Protein AF-A0AAP3A8H3-F1 (afdb_monomer_lite)

InterPro domains:
  IPR049925 Plasmid stabilization protein StbA-like [PF28167] (8-62)

Secondary structure (DSSP, 8-state):
---------SHHHHHHHTHHHHHHHHHTT--HHHHHHHHHHHHT----HHHHHHHHHHHHHHHH----TT----

Foldseek 3Di:
DPPPPLQDPALLRLCVVCVVVVVVCVVVVNDLVVVQVVSCVVNVHDADSVRNVVSVVVVVVVVPDPDPVPPDDD

Radius of gyration: 15.37 Å; chains: 1; bounding box: 21×51×40 Å

Organism: Escherichia coli (NCBI:txid562)

Structure (mmCIF, N/CA/C/O backbone):
data_AF-A0AAP3A8H3-F1
#
_entry.id   AF-A0AAP3A8H3-F1
#
loop_
_atom_site.group_PDB
_atom_site.id
_atom_site.type_symbol
_atom_site.label_atom_id
_atom_site.label_alt_id
_atom_site.label_comp_id
_atom_site.label_asym_id
_atom_site.label_entity_id
_atom_site.label_seq_id
_atom_site.pdbx_PDB_ins_code
_atom_site.Cartn_x
_atom_site.Cartn_y
_atom_site.Cartn_z
_atom_site.occupancy
_atom_site.B_iso_or_equiv
_atom_site.auth_seq_id
_atom_site.auth_comp_id
_atom_site.auth_asym_id
_atom_site.auth_atom_id
_atom_site.pdbx_PDB_model_num
ATOM 1 N N . MET A 1 1 ? -2.150 -1.1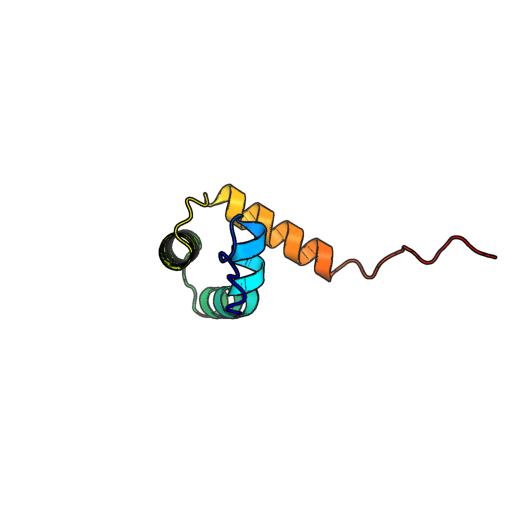72 -31.384 1.00 39.16 1 MET A N 1
ATOM 2 C CA . MET A 1 1 ? -0.912 -1.206 -30.577 1.00 39.16 1 MET A CA 1
ATOM 3 C C . MET A 1 1 ? -1.331 -1.342 -29.126 1.00 39.16 1 MET A C 1
ATOM 5 O O . MET A 1 1 ? -2.081 -0.496 -28.660 1.00 39.16 1 MET A O 1
ATOM 9 N N . ALA A 1 2 ? -0.974 -2.435 -28.451 1.00 49.53 2 ALA A N 1
ATOM 10 C CA . ALA A 1 2 ? -1.262 -2.562 -27.027 1.00 49.53 2 ALA A CA 1
ATOM 11 C C . ALA A 1 2 ? -0.364 -1.569 -26.279 1.00 49.53 2 ALA A C 1
ATOM 13 O O . ALA A 1 2 ? 0.858 -1.688 -26.338 1.00 49.53 2 ALA A O 1
ATOM 14 N N . ASN A 1 3 ? -0.959 -0.574 -25.618 1.00 50.56 3 ASN A N 1
ATOM 15 C CA . ASN A 1 3 ? -0.250 0.243 -24.641 1.00 50.56 3 ASN A CA 1
ATOM 16 C C . ASN A 1 3 ? 0.132 -0.681 -23.486 1.00 50.56 3 ASN A C 1
ATOM 18 O O . ASN A 1 3 ? -0.666 -0.922 -22.582 1.00 50.56 3 ASN A O 1
ATOM 22 N N . PHE A 1 4 ? 1.328 -1.258 -23.560 1.00 57.03 4 PHE A N 1
ATOM 23 C CA . PHE A 1 4 ? 1.880 -2.080 -22.499 1.00 57.03 4 PHE A CA 1
ATOM 24 C C . PHE A 1 4 ? 2.211 -1.149 -21.332 1.00 57.03 4 PHE A C 1
ATOM 26 O O . PHE A 1 4 ? 3.311 -0.613 -21.246 1.00 57.03 4 PHE A O 1
ATOM 33 N N . ASN A 1 5 ? 1.226 -0.882 -20.476 1.00 61.53 5 ASN A N 1
ATOM 34 C CA . ASN A 1 5 ? 1.465 -0.239 -19.197 1.00 61.53 5 ASN A CA 1
ATOM 35 C C . ASN A 1 5 ? 2.031 -1.327 -18.276 1.00 61.53 5 ASN A C 1
ATOM 37 O O . ASN A 1 5 ? 1.280 -2.227 -17.901 1.00 61.53 5 ASN A O 1
ATOM 41 N N . PRO A 1 6 ? 3.331 -1.310 -17.934 1.00 66.69 6 PRO A N 1
ATOM 42 C CA . PRO A 1 6 ? 3.986 -2.417 -17.236 1.00 66.69 6 PRO A CA 1
ATOM 43 C C . PRO A 1 6 ? 3.580 -2.533 -15.754 1.00 66.69 6 PRO A C 1
ATOM 45 O O . PRO A 1 6 ? 4.317 -3.122 -14.967 1.00 66.69 6 PRO A O 1
ATOM 48 N N . GLY A 1 7 ? 2.447 -1.942 -15.370 1.00 71.62 7 GLY A N 1
ATOM 49 C CA . GLY A 1 7 ? 2.024 -1.785 -13.992 1.00 71.62 7 GLY A CA 1
ATOM 50 C C . GLY A 1 7 ? 2.962 -0.876 -13.188 1.00 71.62 7 GLY A C 1
ATOM 51 O O . GLY A 1 7 ? 4.004 -0.410 -13.669 1.00 71.62 7 GLY A O 1
ATOM 52 N N . PRO A 1 8 ? 2.599 -0.579 -11.937 1.00 83.56 8 PRO A N 1
ATOM 53 C CA . PRO A 1 8 ? 3.469 0.150 -11.034 1.00 83.56 8 PRO A CA 1
ATOM 54 C C . PRO A 1 8 ? 4.740 -0.657 -10.735 1.00 83.56 8 PRO A C 1
ATOM 56 O O . PRO A 1 8 ? 4.682 -1.797 -10.296 1.00 83.56 8 PRO A O 1
ATOM 59 N N . ARG A 1 9 ? 5.908 -0.029 -10.920 1.00 85.69 9 ARG A N 1
ATOM 60 C CA . ARG A 1 9 ? 7.229 -0.622 -10.613 1.00 85.69 9 ARG A CA 1
ATOM 61 C C . ARG A 1 9 ? 7.833 -0.148 -9.290 1.00 85.69 9 ARG A C 1
ATOM 63 O O . ARG A 1 9 ? 8.954 -0.504 -8.947 1.00 85.69 9 ARG A O 1
ATOM 70 N N . THR A 1 10 ? 7.128 0.721 -8.568 1.00 89.94 10 THR A N 1
ATOM 71 C CA . THR A 1 10 ? 7.606 1.330 -7.319 1.00 89.94 10 THR A CA 1
ATOM 72 C C . THR A 1 10 ? 6.497 1.354 -6.276 1.00 89.94 10 THR A C 1
ATOM 74 O O . THR A 1 10 ? 5.318 1.398 -6.625 1.00 89.94 10 THR A O 1
ATOM 77 N N . ALA A 1 11 ? 6.871 1.417 -4.994 1.00 90.88 11 ALA A N 1
ATOM 78 C CA . ALA A 1 11 ? 5.912 1.523 -3.894 1.00 90.88 11 ALA A CA 1
ATOM 79 C C . ALA A 1 11 ? 4.986 2.747 -4.028 1.00 90.88 11 ALA A C 1
ATOM 81 O O . ALA A 1 11 ? 3.790 2.640 -3.789 1.00 90.88 11 ALA A O 1
ATOM 82 N N . ILE A 1 12 ? 5.510 3.900 -4.466 1.00 92.69 12 ILE A N 1
ATOM 83 C CA . ILE A 1 12 ? 4.699 5.107 -4.710 1.00 92.69 12 ILE A CA 1
ATOM 84 C C . ILE A 1 12 ? 3.675 4.880 -5.811 1.00 92.69 12 ILE A C 1
ATOM 86 O O . ILE A 1 12 ? 2.525 5.277 -5.650 1.00 92.69 12 ILE A O 1
ATOM 90 N N . ALA A 1 13 ? 4.084 4.262 -6.919 1.00 91.88 13 ALA A N 1
ATOM 91 C CA . ALA A 1 13 ? 3.177 3.998 -8.023 1.00 91.88 13 ALA A CA 1
ATOM 92 C C . ALA A 1 13 ? 2.078 3.014 -7.595 1.00 91.88 13 ALA A C 1
ATOM 94 O O . ALA A 1 13 ? 0.913 3.282 -7.853 1.00 91.88 13 ALA A O 1
ATOM 95 N N . ALA A 1 14 ? 2.429 1.950 -6.865 1.00 94.12 14 ALA A N 1
ATOM 96 C CA . ALA A 1 14 ? 1.468 0.966 -6.366 1.00 94.12 14 ALA A CA 1
ATOM 97 C C . ALA A 1 14 ? 0.475 1.582 -5.367 1.00 94.12 14 ALA A C 1
ATOM 99 O O . ALA A 1 14 ? -0.730 1.372 -5.474 1.00 94.12 14 ALA A O 1
ATOM 100 N N . VAL A 1 15 ? 0.963 2.404 -4.431 1.00 94.19 15 VAL A N 1
ATOM 101 C CA . VAL A 1 15 ? 0.115 3.106 -3.455 1.00 94.19 15 VAL A CA 1
ATOM 102 C C . VAL A 1 15 ? -0.785 4.145 -4.123 1.00 94.19 15 VAL A C 1
ATOM 104 O O . VAL A 1 15 ? -1.926 4.317 -3.708 1.00 94.19 15 VAL A O 1
ATOM 107 N N . ARG A 1 16 ? -0.295 4.839 -5.157 1.00 93.31 16 ARG A N 1
ATOM 108 C CA . ARG A 1 16 ? -1.096 5.796 -5.929 1.00 93.31 16 ARG A CA 1
ATOM 109 C C . ARG A 1 16 ? -2.196 5.091 -6.718 1.00 93.31 16 ARG A C 1
ATOM 111 O O . ARG A 1 16 ? -3.336 5.536 -6.668 1.00 93.31 16 ARG A O 1
ATOM 118 N N . ASP A 1 17 ? -1.845 4.018 -7.417 1.00 93.44 17 ASP A N 1
ATOM 119 C CA . ASP A 1 17 ? -2.764 3.239 -8.251 1.00 93.44 17 ASP A CA 1
ATOM 120 C C . ASP A 1 17 ? -3.864 2.573 -7.406 1.00 93.44 17 ASP A C 1
ATOM 122 O O . ASP A 1 17 ? -5.033 2.592 -7.770 1.00 93.44 17 ASP A O 1
ATOM 126 N N . SER A 1 18 ? -3.516 2.096 -6.207 1.00 94.62 18 SER A N 1
ATOM 127 C CA . SER A 1 18 ? -4.451 1.482 -5.252 1.00 94.62 18 SER A CA 1
ATOM 128 C C . SER A 1 18 ? -4.971 2.440 -4.166 1.00 94.62 18 SER A C 1
ATOM 130 O O . SER A 1 18 ? -5.405 1.979 -3.111 1.00 94.62 18 SER A O 1
ATOM 132 N N . LYS A 1 19 ? -4.931 3.769 -4.355 1.00 93.69 19 LYS A N 1
ATOM 133 C CA . LYS A 1 19 ? -5.255 4.734 -3.278 1.00 93.69 19 LYS A CA 1
ATOM 134 C C . LYS A 1 19 ? -6.641 4.498 -2.661 1.00 93.69 19 LYS A C 1
ATOM 136 O O . LYS A 1 19 ? -6.759 4.417 -1.439 1.00 93.69 19 LYS A O 1
ATOM 141 N N . ASN A 1 20 ? -7.667 4.361 -3.499 1.00 94.62 20 ASN A N 1
ATOM 142 C CA . ASN A 1 20 ? -9.055 4.194 -3.050 1.00 94.62 20 ASN A CA 1
ATOM 143 C C . ASN A 1 20 ? -9.266 2.861 -2.314 1.00 94.62 20 ASN A C 1
ATOM 145 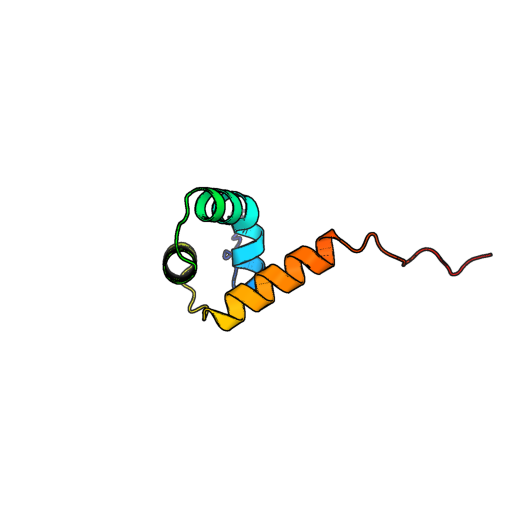O O . ASN A 1 20 ? -9.941 2.814 -1.282 1.00 94.62 20 ASN A O 1
ATOM 149 N N . ASP A 1 21 ? -8.640 1.792 -2.810 1.00 95.75 21 ASP A N 1
ATOM 150 C CA . ASP A 1 21 ? -8.659 0.474 -2.172 1.00 95.75 21 ASP A CA 1
ATOM 151 C C . ASP A 1 21 ? -8.005 0.540 -0.790 1.00 95.75 21 ASP A C 1
ATOM 153 O O . ASP A 1 21 ? -8.599 0.124 0.202 1.00 95.75 21 ASP A O 1
ATOM 157 N N . ILE A 1 22 ? -6.817 1.151 -0.700 1.00 95.56 22 ILE A N 1
ATOM 158 C CA . ILE A 1 22 ? -6.079 1.314 0.557 1.00 95.56 22 ILE A CA 1
ATOM 159 C C . ILE A 1 22 ? -6.898 2.112 1.574 1.00 95.56 22 ILE A C 1
ATOM 161 O O . ILE A 1 22 ? -6.934 1.754 2.751 1.00 95.56 22 ILE A O 1
ATOM 165 N N . GLU A 1 23 ? -7.568 3.188 1.161 1.00 93.94 23 GLU A N 1
ATOM 166 C CA . GLU A 1 23 ? -8.441 3.958 2.052 1.00 93.94 23 GLU A CA 1
ATOM 167 C C . GLU A 1 23 ? -9.630 3.130 2.553 1.00 93.94 23 GLU A C 1
ATOM 169 O O . GLU A 1 23 ? -9.970 3.199 3.736 1.00 93.94 23 GLU A O 1
ATOM 174 N N . THR A 1 24 ? -10.219 2.308 1.686 1.00 97.00 24 THR A N 1
ATOM 175 C CA . THR A 1 24 ? -11.325 1.406 2.033 1.00 97.00 24 THR A CA 1
ATOM 176 C C . THR A 1 24 ? -10.874 0.323 3.011 1.00 97.00 24 THR A C 1
ATOM 178 O O . THR A 1 24 ? -11.489 0.135 4.059 1.00 97.00 24 THR A O 1
ATOM 181 N N . TRP A 1 25 ? -9.752 -0.341 2.739 1.00 97.06 25 TRP A N 1
ATOM 182 C CA . TRP A 1 25 ? -9.181 -1.358 3.620 1.00 97.06 25 TRP A CA 1
ATOM 183 C C . TRP A 1 25 ? -8.833 -0.795 4.997 1.00 97.06 25 TRP A C 1
ATOM 185 O O . TRP A 1 25 ? -9.139 -1.417 6.013 1.00 97.06 25 TRP A O 1
ATOM 195 N N . LYS A 1 26 ? -8.278 0.421 5.055 1.00 93.19 26 LYS A N 1
ATOM 196 C CA . LYS A 1 26 ? -7.986 1.095 6.328 1.00 93.19 26 LYS A CA 1
ATOM 197 C C . LYS A 1 26 ? -9.254 1.418 7.119 1.00 93.19 26 LYS A C 1
ATOM 199 O O . LYS A 1 26 ? -9.244 1.249 8.335 1.00 93.19 26 LYS A O 1
ATOM 204 N N . LYS A 1 27 ? -10.338 1.846 6.459 1.00 95.69 27 LYS A N 1
ATOM 205 C CA . LYS A 1 27 ? -11.648 2.057 7.111 1.00 95.69 27 LYS A CA 1
ATOM 206 C C . LYS A 1 27 ? -12.224 0.756 7.673 1.00 95.69 27 LYS A C 1
ATOM 208 O O . LYS A 1 27 ? -12.826 0.776 8.738 1.00 95.69 27 LYS A O 1
ATOM 213 N N . ASN A 1 28 ? -11.968 -0.361 6.998 1.00 96.62 28 ASN A N 1
ATOM 214 C CA . ASN A 1 28 ? -12.405 -1.692 7.420 1.00 96.62 28 ASN A CA 1
ATOM 215 C C . ASN A 1 28 ? -11.469 -2.351 8.451 1.00 96.62 28 ASN A C 1
ATOM 217 O O . ASN A 1 28 ? -11.662 -3.512 8.795 1.00 96.62 28 ASN A O 1
ATOM 221 N N . GLY A 1 29 ? -10.448 -1.640 8.941 1.00 96.06 29 GLY A N 1
ATOM 222 C CA . GLY A 1 29 ? -9.530 -2.157 9.958 1.00 96.06 29 GLY A CA 1
ATOM 223 C C . GLY A 1 29 ? -8.512 -3.179 9.445 1.00 96.06 29 GLY A C 1
ATOM 224 O O . GLY A 1 29 ? -7.860 -3.837 10.255 1.00 96.06 29 GLY A O 1
ATOM 225 N N . ILE A 1 30 ? -8.337 -3.307 8.125 1.00 96.81 30 ILE A N 1
ATOM 226 C CA . ILE A 1 30 ? -7.308 -4.180 7.556 1.00 96.81 30 ILE A CA 1
ATOM 227 C C . ILE A 1 30 ? -5.927 -3.665 7.962 1.00 96.81 30 ILE A C 1
ATOM 229 O O . ILE A 1 30 ? -5.618 -2.468 7.879 1.00 96.81 30 ILE A O 1
ATOM 233 N N . ARG A 1 31 ? -5.087 -4.594 8.419 1.00 96.12 31 ARG A N 1
ATOM 234 C CA . ARG A 1 31 ? -3.747 -4.291 8.921 1.00 96.12 31 ARG A CA 1
ATOM 235 C C . ARG A 1 31 ? -2.819 -3.858 7.789 1.00 96.12 31 ARG A C 1
ATOM 237 O O . ARG A 1 31 ? -2.980 -4.254 6.637 1.00 96.12 31 ARG A O 1
ATOM 244 N N . ARG A 1 32 ? -1.809 -3.048 8.118 1.00 94.75 32 ARG A N 1
ATOM 245 C CA . ARG A 1 32 ? -0.878 -2.499 7.113 1.00 94.75 32 ARG A CA 1
ATOM 246 C C . ARG A 1 32 ? -0.085 -3.605 6.423 1.00 94.75 32 ARG A C 1
ATOM 248 O O . ARG A 1 32 ? 0.130 -3.532 5.221 1.00 94.75 32 ARG A O 1
ATOM 255 N N . GLU A 1 33 ? 0.312 -4.621 7.181 1.00 96.44 33 GLU A N 1
ATOM 256 C CA . GLU A 1 33 ? 1.036 -5.802 6.709 1.00 96.44 33 GLU A CA 1
ATOM 257 C C . GLU A 1 33 ? 0.257 -6.515 5.607 1.00 96.44 33 GLU A C 1
ATOM 259 O O . GLU A 1 33 ? 0.809 -6.849 4.567 1.00 96.44 33 GLU A O 1
ATOM 264 N N . GLU A 1 34 ? -1.046 -6.674 5.815 1.00 97.31 34 GLU A N 1
ATOM 265 C CA . GLU A 1 34 ? -1.940 -7.355 4.886 1.00 97.31 34 GLU A CA 1
ATOM 266 C C . GLU A 1 34 ? -2.151 -6.540 3.609 1.00 97.31 34 GLU A C 1
ATOM 268 O O . GLU A 1 34 ? -2.055 -7.079 2.511 1.00 97.31 34 GLU A O 1
ATOM 273 N N . ILE A 1 35 ? -2.318 -5.220 3.738 1.00 96.69 35 ILE A N 1
ATOM 274 C CA . ILE A 1 35 ? -2.370 -4.316 2.582 1.00 96.69 35 ILE A CA 1
ATOM 275 C C . ILE A 1 35 ? -1.081 -4.423 1.758 1.00 96.69 35 ILE A C 1
ATOM 277 O O . ILE A 1 35 ? -1.139 -4.517 0.535 1.00 96.69 35 ILE A O 1
ATOM 281 N N . VAL A 1 36 ? 0.088 -4.427 2.404 1.00 96.31 36 VAL A N 1
ATOM 282 C CA . VAL A 1 36 ? 1.376 -4.544 1.705 1.00 96.31 36 VAL A CA 1
ATOM 283 C C . VAL A 1 36 ? 1.513 -5.890 0.997 1.00 96.31 36 VAL A C 1
ATOM 285 O O . VAL A 1 36 ? 1.948 -5.907 -0.154 1.00 96.31 36 VAL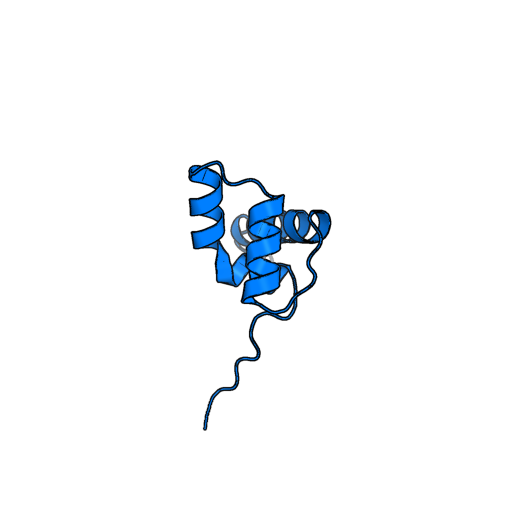 A O 1
ATOM 288 N N . THR A 1 37 ? 1.095 -6.990 1.626 1.00 97.00 37 THR A N 1
ATOM 289 C CA . THR A 1 37 ? 1.058 -8.314 0.987 1.00 97.00 37 THR A CA 1
ATOM 290 C C . THR A 1 37 ? 0.190 -8.303 -0.268 1.00 97.00 37 THR A C 1
ATOM 292 O O . THR A 1 37 ? 0.669 -8.672 -1.337 1.00 97.00 37 THR A O 1
ATOM 295 N N . VAL A 1 38 ? -1.037 -7.779 -0.179 1.00 96.12 38 VAL A N 1
ATOM 296 C CA . VAL A 1 38 ? -1.954 -7.691 -1.327 1.00 96.12 38 VAL A CA 1
ATOM 297 C C . VAL A 1 38 ? -1.354 -6.858 -2.462 1.00 96.12 38 VAL A C 1
ATOM 299 O O . VAL A 1 38 ? -1.468 -7.231 -3.627 1.00 96.12 38 VAL A O 1
ATOM 302 N N . LEU A 1 39 ? -0.688 -5.740 -2.156 1.00 94.88 39 LEU A N 1
ATOM 303 C CA . LEU A 1 39 ? -0.035 -4.909 -3.176 1.00 94.88 39 LEU A CA 1
ATOM 304 C C . LEU A 1 39 ? 1.158 -5.625 -3.826 1.00 94.88 39 LEU A C 1
ATOM 306 O O . LEU A 1 39 ? 1.353 -5.513 -5.036 1.00 94.88 39 LEU A O 1
ATOM 310 N N . ASN A 1 40 ? 1.943 -6.363 -3.044 1.00 94.88 40 ASN A N 1
ATOM 311 C CA . ASN A 1 40 ? 3.070 -7.142 -3.550 1.00 94.88 40 ASN A CA 1
ATOM 312 C C . ASN A 1 40 ? 2.609 -8.256 -4.490 1.00 94.88 40 ASN A C 1
ATOM 314 O O . ASN A 1 40 ? 3.164 -8.395 -5.577 1.00 94.88 40 ASN A O 1
ATOM 318 N N . GLU A 1 41 ? 1.558 -8.983 -4.119 1.00 94.81 41 GLU A N 1
ATOM 319 C CA . GLU A 1 41 ? 0.958 -10.028 -4.951 1.00 94.81 41 GLU A CA 1
ATOM 320 C C . GLU A 1 41 ? 0.327 -9.450 -6.222 1.00 94.81 41 GLU A C 1
ATOM 322 O O . GLU A 1 41 ? 0.603 -9.922 -7.324 1.00 94.81 41 GLU A O 1
ATOM 327 N N . ARG A 1 42 ? -0.467 -8.378 -6.089 1.00 93.44 42 ARG A N 1
ATOM 328 C CA . ARG A 1 42 ? -1.171 -7.730 -7.207 1.00 93.44 42 ARG A CA 1
ATOM 329 C C . ARG A 1 42 ? -0.217 -7.205 -8.276 1.00 93.44 42 ARG A C 1
ATOM 331 O O . ARG A 1 42 ? -0.524 -7.286 -9.462 1.00 93.44 42 ARG A O 1
ATOM 338 N N . TYR A 1 43 ? 0.908 -6.628 -7.860 1.00 92.31 43 TYR A N 1
ATOM 339 C CA . TYR A 1 43 ? 1.827 -5.934 -8.762 1.00 92.31 43 TYR A CA 1
ATOM 340 C C . TYR A 1 43 ? 3.147 -6.676 -8.999 1.00 92.31 43 TYR A C 1
ATOM 342 O O . TYR A 1 43 ? 4.002 -6.165 -9.721 1.00 92.31 43 TYR A O 1
ATOM 350 N N . GLY A 1 44 ? 3.339 -7.860 -8.409 1.00 92.31 44 GLY A N 1
ATOM 351 C CA . GLY A 1 44 ? 4.600 -8.602 -8.495 1.00 92.31 44 GLY A CA 1
ATOM 352 C C . GLY A 1 44 ? 5.781 -7.828 -7.900 1.00 92.31 44 GLY A C 1
ATOM 353 O O . GLY A 1 44 ? 6.885 -7.855 -8.443 1.00 92.31 44 GLY A O 1
ATOM 354 N N . LEU A 1 45 ? 5.541 -7.084 -6.817 1.00 90.31 45 LEU A N 1
ATOM 355 C CA . LEU A 1 45 ? 6.534 -6.236 -6.158 1.00 90.31 45 LEU A CA 1
ATOM 356 C C . LEU A 1 45 ? 6.995 -6.839 -4.829 1.00 90.31 45 LEU A C 1
ATOM 358 O O . LEU A 1 45 ? 6.364 -7.726 -4.267 1.00 90.31 45 LEU A O 1
ATOM 362 N N . ASN A 1 46 ? 8.096 -6.303 -4.302 1.00 93.69 46 ASN A N 1
ATOM 363 C CA . ASN A 1 46 ? 8.563 -6.578 -2.946 1.00 93.69 46 ASN A CA 1
ATOM 364 C C . ASN A 1 46 ? 8.710 -5.261 -2.169 1.00 93.69 46 ASN A C 1
ATOM 366 O O . ASN A 1 46 ? 9.803 -4.728 -1.970 1.00 93.69 46 ASN A O 1
ATOM 370 N N . ILE A 1 47 ? 7.570 -4.676 -1.816 1.00 93.19 47 ILE A N 1
ATOM 371 C CA . ILE A 1 47 ? 7.446 -3.458 -1.020 1.00 93.19 47 ILE A CA 1
ATOM 372 C C . ILE A 1 47 ? 7.552 -3.836 0.459 1.00 93.19 47 ILE A C 1
ATOM 374 O O . ILE A 1 47 ? 6.818 -4.694 0.944 1.00 93.19 47 ILE A O 1
ATOM 378 N N . SER A 1 48 ? 8.432 -3.156 1.196 1.00 95.94 48 SER A N 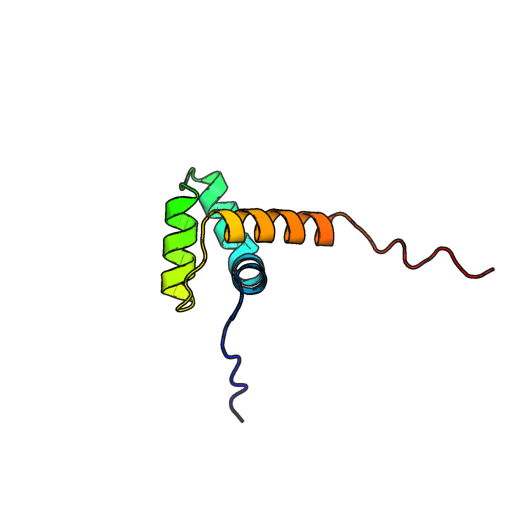1
ATOM 379 C CA . SER A 1 48 ? 8.475 -3.236 2.659 1.00 95.94 48 SER A CA 1
ATOM 380 C C . SER A 1 48 ? 7.441 -2.308 3.306 1.00 95.94 48 SER A C 1
ATOM 382 O O . SER A 1 48 ? 7.083 -1.276 2.734 1.00 95.94 48 SER A O 1
ATOM 384 N N . LEU A 1 49 ? 7.029 -2.604 4.544 1.00 96.00 49 LEU A N 1
ATOM 385 C CA . LEU A 1 49 ? 6.144 -1.731 5.337 1.00 96.00 49 LEU A CA 1
ATOM 386 C C . LEU A 1 49 ? 6.647 -0.279 5.393 1.00 96.00 49 LEU A C 1
ATOM 388 O O . LEU A 1 49 ? 5.892 0.661 5.166 1.00 96.00 49 LEU A O 1
ATOM 392 N N . VAL A 1 50 ? 7.954 -0.090 5.601 1.00 95.94 50 VAL A N 1
ATOM 393 C CA . VAL A 1 50 ? 8.579 1.242 5.641 1.00 95.94 50 VAL A CA 1
ATOM 394 C C . VAL A 1 50 ? 8.458 1.963 4.295 1.00 95.94 50 VAL A C 1
ATOM 396 O O . VAL A 1 50 ? 8.223 3.172 4.255 1.00 95.94 50 VAL A O 1
ATOM 399 N N . ALA A 1 51 ? 8.633 1.252 3.177 1.00 94.94 51 ALA A N 1
ATOM 400 C CA . ALA A 1 51 ? 8.484 1.833 1.844 1.00 94.94 51 ALA A CA 1
ATOM 401 C C . ALA A 1 51 ? 7.022 2.202 1.547 1.00 94.94 51 ALA A C 1
ATOM 403 O O . ALA A 1 51 ? 6.771 3.252 0.953 1.00 94.94 51 ALA A O 1
ATOM 404 N N . PHE A 1 52 ? 6.075 1.384 2.008 1.00 96.19 52 PHE A N 1
ATOM 405 C CA . PHE A 1 52 ? 4.644 1.661 1.940 1.00 96.19 52 PHE A CA 1
ATOM 406 C C . PHE A 1 52 ? 4.255 2.910 2.745 1.00 96.19 52 PHE A C 1
ATOM 408 O O . PHE A 1 52 ? 3.625 3.816 2.199 1.00 96.19 52 PHE A O 1
ATOM 415 N N . ASP A 1 53 ? 4.703 3.031 3.996 1.00 95.12 53 ASP A N 1
ATOM 416 C CA . ASP A 1 53 ? 4.415 4.203 4.833 1.00 95.12 53 ASP A CA 1
ATOM 417 C C . ASP A 1 53 ? 5.021 5.487 4.247 1.00 95.12 53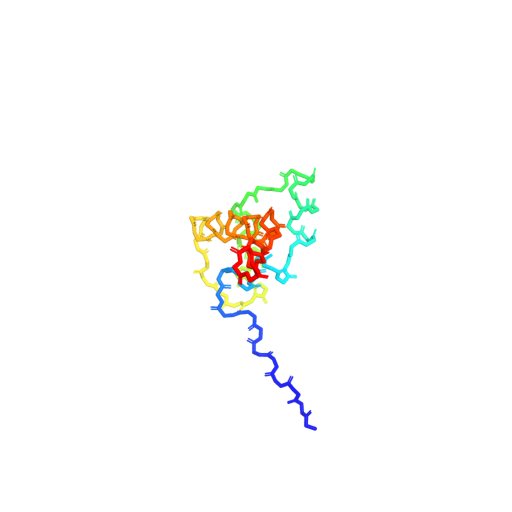 ASP A C 1
ATOM 419 O O . ASP A 1 53 ? 4.358 6.526 4.175 1.00 95.12 53 ASP A O 1
ATOM 423 N N . LYS A 1 54 ? 6.259 5.416 3.739 1.00 95.38 54 LYS A N 1
ATOM 424 C CA . LYS A 1 54 ? 6.892 6.537 3.024 1.00 95.38 54 LYS A CA 1
ATOM 425 C C . LYS A 1 54 ? 6.115 6.921 1.766 1.00 95.38 54 LYS A C 1
ATOM 427 O O . LYS A 1 54 ? 5.990 8.110 1.472 1.00 95.38 54 LYS A O 1
ATOM 432 N N . ALA A 1 55 ? 5.610 5.944 1.017 1.00 94.38 55 ALA A N 1
ATOM 433 C CA . ALA A 1 55 ? 4.799 6.188 -0.169 1.00 94.38 55 ALA A CA 1
ATOM 434 C C . ALA A 1 55 ? 3.470 6.870 0.186 1.00 94.38 55 ALA A C 1
ATOM 436 O O . ALA A 1 55 ? 3.123 7.869 -0.443 1.00 94.38 55 ALA A O 1
ATOM 437 N N . LEU A 1 56 ? 2.784 6.409 1.237 1.00 93.62 56 LEU A N 1
ATOM 438 C CA . LEU A 1 56 ? 1.572 7.048 1.754 1.00 93.62 56 LEU A CA 1
ATOM 439 C C . LEU A 1 56 ? 1.825 8.485 2.214 1.00 93.62 56 LEU A C 1
ATOM 441 O O . LEU A 1 56 ? 1.051 9.380 1.878 1.00 93.62 56 LEU A O 1
ATOM 445 N N . TYR A 1 57 ? 2.909 8.719 2.957 1.00 92.44 57 TYR A N 1
ATOM 446 C CA . TYR A 1 57 ? 3.280 10.057 3.413 1.00 92.44 57 TYR A CA 1
ATOM 447 C C . TYR A 1 57 ? 3.544 11.004 2.237 1.00 92.44 57 TYR A C 1
ATOM 449 O O . TYR A 1 57 ? 2.998 12.105 2.190 1.00 92.44 57 TYR A O 1
ATOM 457 N N . ARG A 1 58 ? 4.335 10.561 1.251 1.00 89.88 58 ARG A N 1
ATOM 458 C CA . ARG A 1 58 ? 4.636 11.352 0.048 1.00 89.88 58 ARG A CA 1
ATOM 459 C C . ARG A 1 58 ? 3.385 11.649 -0.769 1.00 89.88 58 ARG A C 1
ATOM 461 O O . ARG A 1 58 ? 3.250 12.768 -1.244 1.00 89.88 58 ARG A O 1
ATOM 468 N N . LEU A 1 59 ? 2.480 10.678 -0.901 1.00 89.12 59 LEU A N 1
ATOM 469 C CA . LEU A 1 59 ? 1.231 10.855 -1.640 1.00 89.12 59 LEU A CA 1
ATOM 470 C C . LEU A 1 59 ? 0.300 11.868 -0.957 1.00 89.12 59 LEU A C 1
ATOM 472 O O . LEU A 1 59 ? -0.332 12.667 -1.645 1.00 89.12 59 LEU A O 1
ATOM 476 N N . ARG A 1 60 ? 0.240 11.866 0.382 1.00 86.56 60 ARG A N 1
ATOM 477 C CA . ARG A 1 60 ? -0.484 12.887 1.158 1.00 86.56 60 ARG A CA 1
ATOM 478 C C . ARG A 1 60 ? 0.132 14.264 0.950 1.00 86.56 60 ARG A C 1
ATOM 480 O O . ARG A 1 60 ? -0.555 15.153 0.471 1.00 86.56 60 ARG A O 1
ATOM 487 N N . LYS A 1 61 ? 1.447 14.400 1.156 1.00 84.25 61 LYS A N 1
ATOM 488 C CA . LYS A 1 61 ? 2.152 15.677 0.973 1.00 84.25 61 LYS A CA 1
ATOM 489 C C . LYS A 1 61 ? 1.997 16.242 -0.447 1.00 84.25 61 LYS A C 1
ATOM 491 O O . LYS A 1 61 ? 1.772 17.432 -0.597 1.00 84.25 61 LYS A O 1
ATOM 496 N N . SER A 1 62 ? 2.060 15.399 -1.482 1.00 74.06 62 SER A N 1
ATOM 497 C CA . SER A 1 62 ? 1.844 15.839 -2.870 1.00 74.06 62 SER A CA 1
ATOM 498 C C . SER A 1 62 ? 0.394 16.212 -3.191 1.00 74.06 62 SER A C 1
ATOM 500 O O . SER A 1 62 ? 0.148 16.780 -4.245 1.00 74.06 62 SER A O 1
ATOM 502 N N . THR A 1 63 ? -0.562 15.813 -2.349 1.00 64.25 63 THR A N 1
ATOM 503 C CA . THR A 1 63 ? -1.978 16.186 -2.485 1.00 64.25 63 THR A CA 1
ATOM 504 C C . THR A 1 63 ? -2.298 17.447 -1.670 1.00 64.25 63 THR A C 1
ATOM 506 O O . THR A 1 63 ? -3.145 18.225 -2.089 1.00 64.25 63 THR A O 1
ATOM 509 N N . ASP A 1 64 ? -1.619 17.648 -0.534 1.00 58.44 64 ASP A N 1
ATOM 510 C CA . ASP A 1 64 ? -1.821 18.781 0.382 1.00 58.44 64 ASP A CA 1
ATOM 511 C C . ASP A 1 64 ? -1.054 20.056 -0.009 1.00 58.44 64 ASP A C 1
ATOM 513 O O . ASP A 1 64 ? -1.432 21.134 0.437 1.00 58.44 64 ASP A O 1
ATOM 517 N N . GLU A 1 65 ? -0.005 19.981 -0.836 1.00 51.84 65 GLU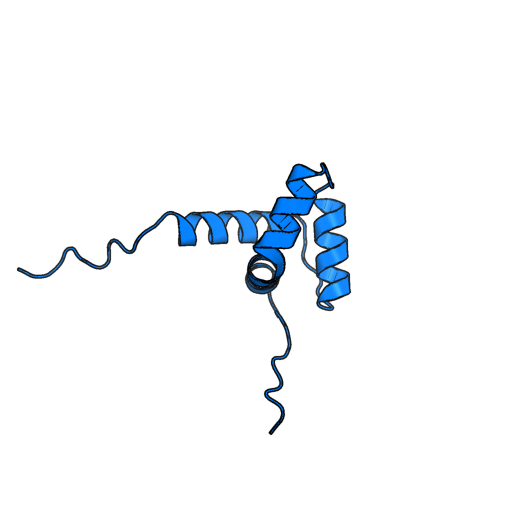 A N 1
ATOM 518 C CA . GLU A 1 65 ? 0.555 21.175 -1.483 1.00 51.84 65 GLU A CA 1
ATOM 519 C C . GLU A 1 65 ? -0.187 21.461 -2.799 1.00 51.84 65 GLU A C 1
ATOM 521 O O . GLU A 1 65 ? 0.156 20.864 -3.827 1.00 51.84 65 GLU A O 1
ATOM 526 N N . PRO A 1 66 ? -1.153 22.404 -2.847 1.00 49.47 66 PRO A N 1
ATOM 527 C CA . PRO A 1 66 ? -1.356 23.136 -4.083 1.00 49.47 66 PRO A CA 1
ATOM 528 C C . PRO A 1 66 ? -0.035 23.853 -4.360 1.00 49.47 66 PRO A C 1
ATOM 530 O O . PRO A 1 66 ? 0.500 24.529 -3.484 1.00 49.47 66 PRO A O 1
ATOM 533 N N . SER A 1 67 ? 0.527 23.650 -5.549 1.00 50.94 67 SER A N 1
ATOM 534 C CA . SER A 1 67 ? 1.736 24.323 -6.009 1.00 50.94 67 SER A CA 1
ATOM 535 C C . SER A 1 67 ? 1.808 25.777 -5.520 1.00 50.94 67 SER A C 1
ATOM 537 O O . SER A 1 67 ? 1.140 26.645 -6.071 1.00 50.94 67 SER A O 1
ATOM 539 N N . LEU A 1 68 ? 2.718 26.072 -4.587 1.00 51.75 68 LEU A N 1
ATOM 540 C CA . LEU A 1 68 ? 3.252 27.425 -4.374 1.00 51.75 68 LEU A CA 1
ATOM 541 C C . LEU A 1 68 ? 4.161 27.863 -5.546 1.00 51.75 68 LEU A C 1
ATOM 543 O O . LEU A 1 68 ? 4.979 28.765 -5.412 1.00 51.75 68 LEU A O 1
ATOM 547 N N . ALA A 1 69 ? 4.014 27.249 -6.725 1.00 54.91 69 ALA A N 1
ATOM 548 C CA . ALA A 1 69 ? 4.666 27.652 -7.966 1.00 54.91 69 ALA A CA 1
ATOM 549 C C . ALA A 1 69 ? 3.856 28.765 -8.654 1.00 54.91 69 ALA A C 1
ATOM 551 O O . ALA A 1 69 ? 3.448 28.640 -9.806 1.00 54.91 69 ALA A O 1
ATOM 552 N N . GLY A 1 70 ? 3.576 29.830 -7.906 1.00 52.94 70 GLY A N 1
ATOM 553 C CA . GLY A 1 70 ? 2.790 30.972 -8.366 1.00 52.94 70 GLY A CA 1
ATOM 554 C C . GLY A 1 70 ? 3.075 32.259 -7.595 1.00 52.94 70 GLY A C 1
ATOM 555 O O . GLY A 1 70 ? 2.198 33.108 -7.513 1.00 52.94 70 GLY A O 1
ATOM 556 N N . VAL A 1 71 ? 4.264 32.400 -7.003 1.00 54.88 71 VAL A N 1
ATOM 557 C CA . VAL A 1 71 ? 4.705 33.648 -6.355 1.00 54.88 71 VAL A CA 1
ATOM 558 C C . VAL A 1 71 ? 6.102 34.041 -6.824 1.00 54.88 71 VAL A C 1
ATOM 560 O O . VAL A 1 71 ? 7.009 34.211 -6.031 1.00 54.88 71 VAL A O 1
ATOM 563 N N . ASP A 1 72 ? 6.273 34.155 -8.136 1.00 52.53 72 ASP A N 1
ATOM 564 C CA . ASP A 1 72 ? 7.323 34.992 -8.720 1.00 52.53 72 ASP A CA 1
ATOM 565 C C . ASP A 1 72 ? 6.861 35.403 -10.117 1.00 52.53 72 ASP A C 1
ATOM 567 O O . ASP A 1 72 ? 7.124 34.707 -11.097 1.00 52.53 72 ASP A O 1
ATOM 571 N N . SER A 1 73 ? 6.074 36.480 -10.189 1.00 48.38 73 SER A N 1
ATOM 572 C CA . SER A 1 73 ? 6.010 37.429 -11.318 1.00 48.38 73 SER A CA 1
ATOM 573 C C . SER A 1 73 ? 4.889 38.451 -11.097 1.00 48.38 73 SER A C 1
ATOM 575 O O . SER A 1 73 ? 3.764 38.240 -11.549 1.00 48.38 73 SER A O 1
ATOM 577 N N . VAL A 1 74 ? 5.198 39.550 -10.400 1.00 47.94 74 VAL A N 1
ATOM 578 C CA . VAL A 1 74 ? 5.109 40.937 -10.913 1.00 47.94 74 VAL A CA 1
ATOM 579 C C . VAL A 1 74 ? 5.674 41.907 -9.883 1.00 47.94 74 VAL A C 1
ATOM 581 O O . VAL A 1 74 ? 5.348 41.746 -8.687 1.00 47.94 74 VAL A O 1
#

pLDDT: mean 83.37, std 17.76, range [39.16, 97.31]

Sequence (74 aa):
MANFNPGPRTAIAAVRDSKNDIETWKKNGIRREEIVTVLNERYGLNISLVAFDKALYRLRKSTDEPSLAGVDSV